Protein AF-A0A2V6HE10-F1 (afdb_monomer_lite)

Structure (mmCIF, N/CA/C/O backbone):
data_AF-A0A2V6HE10-F1
#
_entry.id   AF-A0A2V6HE10-F1
#
loop_
_atom_site.group_PDB
_atom_site.id
_atom_site.type_symbol
_atom_site.label_atom_id
_atom_site.label_alt_id
_atom_site.label_comp_id
_atom_site.label_asym_id
_atom_site.label_entity_id
_atom_site.label_seq_id
_atom_site.pdbx_PDB_ins_code
_atom_site.Cartn_x
_atom_site.Cartn_y
_atom_site.Cartn_z
_atom_site.occupancy
_atom_site.B_iso_or_equiv
_atom_site.auth_seq_id
_atom_site.auth_comp_id
_atom_site.auth_asym_id
_atom_site.auth_atom_id
_atom_site.pdbx_PDB_model_num
ATOM 1 N N . MET A 1 1 ? 15.566 -28.662 -29.193 1.00 61.41 1 MET A N 1
ATOM 2 C CA . MET A 1 1 ? 15.139 -27.241 -29.138 1.00 61.41 1 MET A CA 1
ATOM 3 C C . MET A 1 1 ? 14.288 -26.936 -27.902 1.00 61.41 1 MET A C 1
ATOM 5 O O . MET A 1 1 ? 14.621 -25.997 -27.191 1.00 61.41 1 MET A O 1
ATOM 9 N N . LEU A 1 2 ? 13.298 -27.773 -27.557 1.00 69.44 2 LEU A N 1
ATOM 10 C CA . LEU A 1 2 ? 12.395 -27.578 -26.406 1.00 69.44 2 LEU A CA 1
ATOM 11 C C . LEU A 1 2 ? 13.094 -27.411 -25.036 1.00 69.44 2 LEU A C 1
ATOM 13 O O . LEU A 1 2 ? 12.718 -26.544 -24.258 1.00 69.44 2 LEU A O 1
ATOM 17 N N . LYS A 1 3 ? 14.179 -28.157 -24.768 1.00 72.31 3 LYS A N 1
ATOM 18 C CA . LYS A 1 3 ? 14.969 -28.027 -23.522 1.00 72.31 3 LYS A CA 1
ATOM 19 C C . LYS A 1 3 ? 15.629 -26.650 -23.349 1.00 72.31 3 LYS A C 1
ATOM 21 O O . LYS A 1 3 ? 15.773 -26.179 -22.227 1.00 72.31 3 LYS A O 1
ATOM 26 N N . ARG A 1 4 ? 16.025 -25.994 -24.450 1.00 76.62 4 ARG A N 1
ATOM 27 C CA . ARG A 1 4 ? 16.536 -24.612 -24.408 1.00 76.62 4 ARG A CA 1
ATOM 28 C C . ARG A 1 4 ? 15.397 -23.643 -24.118 1.00 76.62 4 ARG A C 1
ATOM 30 O O . ARG A 1 4 ? 15.560 -22.808 -23.243 1.00 76.62 4 ARG A O 1
ATOM 37 N N . VAL A 1 5 ? 14.252 -23.800 -24.784 1.00 80.25 5 VAL A N 1
ATOM 38 C CA . VAL A 1 5 ? 13.068 -22.952 -24.564 1.00 80.25 5 VAL A CA 1
ATOM 39 C C . VAL A 1 5 ? 12.602 -23.021 -23.109 1.00 80.25 5 VAL A C 1
ATOM 41 O O . VAL A 1 5 ? 12.460 -21.979 -22.489 1.00 80.25 5 VAL A O 1
ATOM 44 N N . PHE A 1 6 ? 12.482 -24.214 -22.517 1.00 81.25 6 PHE A N 1
ATOM 45 C CA . PHE A 1 6 ? 12.128 -24.367 -21.097 1.00 81.25 6 PHE A CA 1
ATOM 46 C C . PHE A 1 6 ? 13.155 -23.746 -20.142 1.00 81.25 6 PHE A C 1
ATOM 48 O O . PHE A 1 6 ? 12.773 -23.152 -19.139 1.00 81.25 6 PHE A O 1
ATOM 55 N N . LYS A 1 7 ? 14.455 -23.837 -20.454 1.00 83.88 7 LYS A N 1
ATOM 56 C CA . LYS A 1 7 ? 15.508 -23.199 -19.650 1.00 83.88 7 LYS A CA 1
ATOM 57 C C . LYS A 1 7 ? 15.408 -21.670 -19.690 1.00 83.88 7 LYS A C 1
ATOM 59 O O . LYS A 1 7 ? 15.553 -21.033 -18.653 1.00 83.88 7 LYS A O 1
ATOM 64 N N . TRP A 1 8 ? 15.145 -21.090 -20.861 1.00 87.94 8 TRP A N 1
ATOM 65 C CA . TRP A 1 8 ? 14.933 -19.646 -21.006 1.00 87.94 8 TRP A CA 1
ATOM 66 C C . TRP A 1 8 ? 13.616 -19.194 -20.376 1.00 87.94 8 TRP A C 1
ATOM 68 O O . TRP A 1 8 ? 13.605 -18.182 -19.691 1.00 87.94 8 TRP A O 1
ATOM 78 N N . LEU A 1 9 ? 12.539 -19.971 -20.522 1.00 88.94 9 LEU A N 1
ATOM 79 C CA . LEU A 1 9 ? 11.258 -19.703 -19.869 1.00 88.94 9 LEU A CA 1
ATOM 80 C C . LEU A 1 9 ? 11.415 -19.698 -18.342 1.00 88.94 9 LEU A C 1
ATOM 82 O O . LEU A 1 9 ? 11.003 -18.749 -17.688 1.00 88.94 9 LEU A O 1
ATOM 86 N N . GLY A 1 10 ? 12.083 -20.710 -17.779 1.00 88.62 10 GLY A N 1
ATOM 87 C CA . GLY A 1 10 ? 12.376 -20.770 -16.347 1.00 88.62 10 GLY A CA 1
ATOM 88 C C . GLY A 1 10 ? 13.266 -19.619 -15.874 1.00 88.62 10 GLY A C 1
ATOM 89 O O . GLY A 1 10 ? 13.022 -19.060 -14.810 1.00 88.62 10 GLY A O 1
ATOM 90 N N . ALA A 1 11 ? 14.254 -19.212 -16.677 1.00 89.44 11 ALA A N 1
ATOM 91 C CA . ALA A 1 11 ? 15.090 -18.053 -16.370 1.00 89.44 11 ALA A CA 1
ATOM 92 C C . ALA A 1 11 ? 14.293 -16.738 -16.392 1.00 89.44 11 ALA A C 1
ATOM 94 O O . ALA A 1 11 ? 14.463 -15.915 -15.499 1.00 89.44 11 ALA A O 1
ATOM 95 N N . ILE A 1 12 ? 13.391 -16.555 -17.362 1.00 89.94 12 ILE A N 1
ATOM 96 C CA . ILE A 1 12 ? 12.499 -15.389 -17.432 1.00 89.94 12 ILE A CA 1
ATOM 97 C C . ILE A 1 12 ? 11.579 -15.360 -16.211 1.00 89.94 12 ILE A C 1
ATOM 99 O O . ILE A 1 12 ? 11.488 -14.332 -15.551 1.00 89.94 12 ILE A O 1
ATOM 103 N N . VA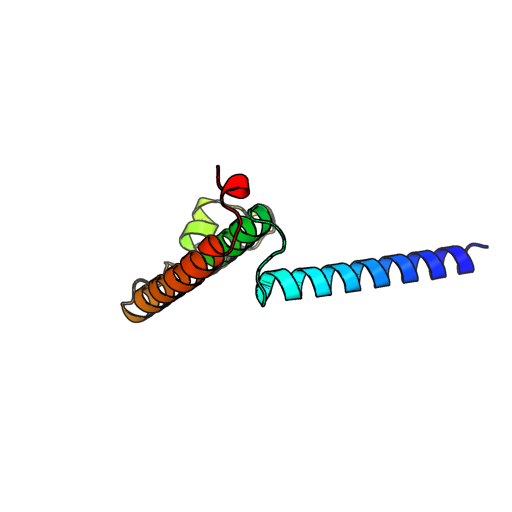L A 1 13 ? 10.951 -16.488 -15.866 1.00 92.44 13 VAL A N 1
ATOM 104 C CA . VAL A 1 13 ? 10.099 -16.589 -14.672 1.00 92.44 13 VAL A CA 1
ATOM 105 C C . VAL A 1 13 ? 10.892 -16.252 -13.410 1.00 92.44 13 VAL A C 1
ATOM 107 O O . VAL A 1 13 ? 10.430 -15.458 -12.599 1.00 92.44 13 VAL A O 1
ATOM 110 N N . ALA A 1 14 ? 12.109 -16.780 -13.262 1.00 91.25 14 ALA A N 1
ATOM 111 C CA . ALA A 1 14 ? 12.967 -16.464 -12.123 1.00 91.25 14 ALA A CA 1
ATOM 112 C C . ALA A 1 14 ? 13.311 -14.965 -12.047 1.00 91.25 14 ALA A C 1
ATOM 114 O O . ALA A 1 14 ? 13.236 -14.379 -10.970 1.00 91.25 14 ALA A O 1
ATOM 115 N N . ILE A 1 15 ? 13.630 -14.325 -13.176 1.00 93.19 15 ILE A N 1
ATOM 116 C CA . ILE A 1 15 ? 13.890 -12.878 -13.234 1.00 93.19 15 ILE A CA 1
ATOM 117 C C . ILE A 1 15 ? 12.641 -12.083 -12.838 1.00 93.19 15 ILE A C 1
ATOM 119 O O . ILE A 1 15 ? 12.750 -11.141 -12.058 1.00 93.19 15 ILE A O 1
ATOM 123 N N . VAL A 1 16 ? 11.460 -12.474 -13.324 1.00 92.19 16 VAL A N 1
ATOM 124 C CA . VAL A 1 16 ? 10.187 -11.826 -12.970 1.00 92.19 16 VAL A CA 1
ATOM 125 C C . VAL A 1 16 ? 9.910 -11.947 -11.472 1.00 92.19 16 VAL A C 1
ATOM 127 O O . VAL A 1 16 ? 9.551 -10.956 -10.843 1.00 92.19 16 VAL A O 1
ATOM 130 N N . VAL A 1 17 ? 10.130 -13.122 -10.879 1.00 90.94 17 VAL A N 1
ATOM 131 C CA . VAL A 1 17 ? 9.956 -13.333 -9.433 1.00 90.94 17 VAL A CA 1
ATOM 132 C C . VAL A 1 17 ? 10.921 -12.462 -8.627 1.00 90.94 17 VAL A C 1
ATOM 134 O O . VAL A 1 17 ? 10.508 -11.832 -7.656 1.00 90.94 17 VAL A O 1
ATOM 137 N N . ILE A 1 18 ? 12.188 -12.369 -9.040 1.00 90.75 18 ILE A N 1
ATOM 138 C CA . ILE A 1 18 ? 13.176 -11.506 -8.377 1.00 90.75 18 ILE A CA 1
ATOM 139 C C . ILE A 1 18 ? 12.777 -10.031 -8.502 1.00 90.75 18 ILE A C 1
ATOM 141 O O . 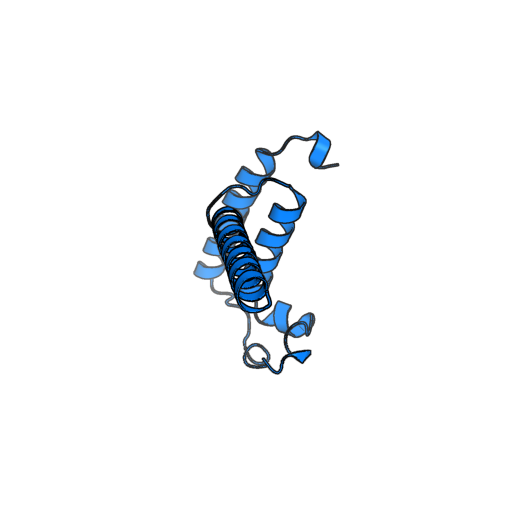ILE A 1 18 ? 12.813 -9.306 -7.511 1.00 90.75 18 ILE A O 1
ATOM 145 N N . ALA A 1 19 ? 12.354 -9.585 -9.687 1.00 85.31 19 ALA A N 1
ATOM 146 C CA . ALA A 1 19 ? 11.893 -8.217 -9.903 1.00 85.31 19 ALA A CA 1
ATOM 147 C C . ALA A 1 19 ? 10.662 -7.889 -9.042 1.00 85.31 19 ALA A C 1
ATOM 149 O O . ALA A 1 19 ? 10.626 -6.834 -8.414 1.00 85.31 19 ALA A O 1
ATOM 150 N N . ALA A 1 20 ? 9.698 -8.810 -8.945 1.00 82.88 20 ALA A N 1
ATOM 151 C CA . ALA A 1 20 ? 8.530 -8.668 -8.081 1.00 82.88 20 ALA A CA 1
ATOM 152 C C . ALA A 1 20 ? 8.915 -8.607 -6.595 1.00 82.88 20 ALA A C 1
ATOM 154 O O . ALA A 1 20 ? 8.383 -7.780 -5.862 1.00 82.88 20 ALA A O 1
ATOM 155 N N . ALA A 1 21 ? 9.874 -9.422 -6.147 1.00 81.25 21 ALA A N 1
ATOM 156 C CA . ALA A 1 21 ? 10.366 -9.382 -4.772 1.00 81.25 21 ALA A CA 1
ATOM 157 C C . ALA A 1 21 ? 11.069 -8.054 -4.451 1.00 81.25 21 ALA A C 1
ATOM 159 O O . ALA A 1 21 ? 10.781 -7.445 -3.426 1.00 81.25 21 ALA A O 1
ATOM 160 N N . VAL A 1 22 ? 11.944 -7.564 -5.337 1.00 81.25 22 VAL A N 1
ATOM 161 C CA . VAL A 1 22 ? 12.601 -6.252 -5.183 1.00 81.25 22 VAL A CA 1
ATOM 162 C C . VAL A 1 22 ? 11.568 -5.126 -5.162 1.00 81.25 22 VAL A C 1
ATOM 164 O O . VAL A 1 22 ? 11.667 -4.215 -4.341 1.00 81.25 22 VAL A O 1
ATOM 167 N N . PHE A 1 23 ? 10.556 -5.210 -6.024 1.00 78.56 23 PHE A N 1
ATOM 168 C CA . PHE A 1 23 ? 9.455 -4.258 -6.064 1.00 78.56 23 PHE A CA 1
ATOM 169 C C . PHE A 1 23 ? 8.641 -4.263 -4.763 1.00 78.56 23 PHE A C 1
ATOM 171 O O . PHE A 1 23 ? 8.429 -3.204 -4.185 1.00 78.56 23 PHE A O 1
ATOM 178 N N . LEU A 1 24 ? 8.258 -5.438 -4.250 1.00 77.88 24 LEU A N 1
ATOM 179 C CA . LEU A 1 24 ? 7.544 -5.576 -2.975 1.00 77.88 24 LEU A CA 1
ATOM 180 C C . LEU A 1 24 ? 8.380 -5.074 -1.793 1.00 77.88 24 LEU A C 1
ATOM 182 O O . LEU A 1 24 ? 7.859 -4.381 -0.926 1.00 77.88 24 LEU A O 1
ATOM 186 N N . ILE A 1 25 ? 9.683 -5.366 -1.772 1.00 78.06 25 ILE A N 1
ATOM 187 C CA . ILE A 1 25 ? 10.612 -4.852 -0.756 1.00 78.06 25 ILE A CA 1
ATOM 188 C C . ILE A 1 25 ? 10.660 -3.321 -0.800 1.00 78.06 25 ILE A C 1
ATOM 190 O O . ILE A 1 25 ? 10.601 -2.679 0.247 1.00 78.06 25 ILE A O 1
ATOM 194 N N . ASN A 1 26 ? 10.741 -2.724 -1.994 1.00 76.81 26 ASN A N 1
ATOM 195 C CA . ASN A 1 26 ? 10.705 -1.271 -2.145 1.00 76.81 26 ASN A CA 1
ATOM 196 C C . ASN A 1 26 ? 9.362 -0.684 -1.686 1.00 76.81 26 ASN A C 1
ATOM 198 O O . ASN A 1 26 ? 9.356 0.306 -0.960 1.00 76.81 26 ASN A O 1
ATOM 202 N N . LEU A 1 27 ? 8.250 -1.328 -2.048 1.00 75.56 27 LEU A N 1
ATOM 203 C CA . LEU A 1 27 ? 6.904 -0.905 -1.678 1.00 75.56 27 LEU A CA 1
ATOM 204 C C . LEU A 1 27 ? 6.704 -0.936 -0.156 1.00 75.56 27 LEU A C 1
ATOM 206 O O . LEU A 1 27 ? 6.234 0.038 0.421 1.00 75.56 27 LEU A O 1
ATOM 210 N N . ILE A 1 28 ? 7.112 -2.017 0.513 1.00 70.50 28 ILE A N 1
ATOM 211 C CA . ILE A 1 28 ? 6.877 -2.220 1.949 1.00 70.50 28 ILE A CA 1
ATOM 212 C C . ILE A 1 28 ? 7.858 -1.396 2.798 1.00 70.50 28 ILE A C 1
ATOM 214 O O . ILE A 1 28 ? 7.430 -0.684 3.707 1.00 70.50 28 ILE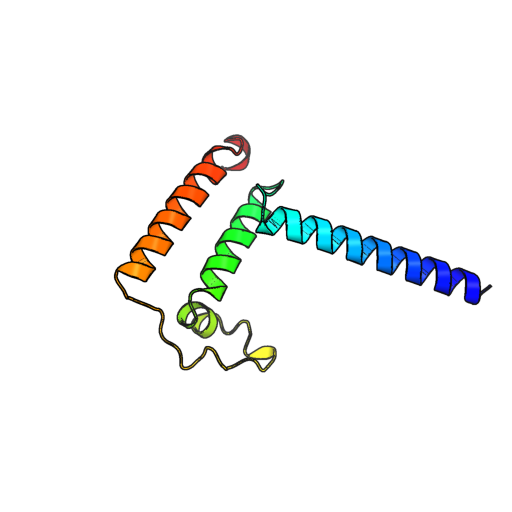 A O 1
ATOM 218 N N . TRP A 1 29 ? 9.162 -1.425 2.498 1.00 66.69 29 TRP A N 1
ATOM 219 C CA . TRP A 1 29 ? 10.186 -0.824 3.370 1.00 66.69 29 TRP A CA 1
ATOM 220 C C . TRP A 1 29 ? 10.661 0.577 2.975 1.00 66.69 29 TRP A C 1
ATOM 222 O O . TRP A 1 29 ? 11.203 1.281 3.827 1.00 66.69 29 TRP A O 1
ATOM 232 N N . PHE A 1 30 ? 10.481 1.005 1.726 1.00 72.62 30 PHE A N 1
ATOM 233 C CA . PHE A 1 30 ? 11.011 2.281 1.232 1.00 72.62 30 PHE A CA 1
ATOM 234 C C . PHE A 1 30 ? 9.900 3.239 0.783 1.00 72.62 30 PHE A C 1
ATOM 236 O O . PHE A 1 30 ? 8.710 2.937 0.881 1.00 72.62 30 PHE A O 1
ATOM 243 N N . ARG A 1 31 ? 10.304 4.434 0.320 1.00 76.50 31 ARG A N 1
ATOM 244 C CA . ARG A 1 31 ? 9.428 5.373 -0.389 1.00 76.50 31 ARG A CA 1
ATOM 245 C C . ARG A 1 31 ? 9.173 4.824 -1.804 1.00 76.50 31 ARG A C 1
ATOM 247 O O . ARG A 1 31 ? 10.149 4.720 -2.557 1.00 76.50 31 ARG A O 1
ATOM 254 N N . PRO A 1 32 ? 7.917 4.516 -2.175 1.00 79.44 32 PRO A N 1
ATOM 255 C CA . PRO A 1 32 ? 7.569 4.078 -3.524 1.00 79.44 32 PRO A CA 1
ATOM 256 C C . PRO A 1 32 ? 8.033 5.074 -4.594 1.00 79.44 32 PRO A C 1
ATOM 258 O O . PRO A 1 32 ? 8.162 6.272 -4.351 1.00 79.44 32 PRO A O 1
ATOM 261 N N . TRP A 1 33 ? 8.286 4.598 -5.812 1.00 77.56 33 TRP A N 1
ATOM 262 C CA . TRP A 1 33 ? 8.699 5.493 -6.903 1.00 77.56 33 TRP A CA 1
ATOM 263 C C . TRP A 1 33 ? 7.567 6.358 -7.457 1.00 77.56 33 TRP A C 1
ATOM 265 O O . TRP A 1 33 ? 7.843 7.385 -8.069 1.00 77.56 33 TRP A O 1
ATOM 275 N N . SER A 1 34 ? 6.310 5.959 -7.251 1.00 81.38 34 SER A N 1
ATOM 276 C CA . SER A 1 34 ? 5.145 6.707 -7.720 1.00 81.38 34 SER A CA 1
ATOM 277 C C . SER A 1 34 ? 4.163 6.971 -6.588 1.00 81.38 34 SER A C 1
ATOM 279 O O . SER A 1 34 ? 4.044 6.182 -5.650 1.00 81.38 34 SER A O 1
ATOM 281 N N . LEU A 1 35 ? 3.440 8.077 -6.720 1.00 83.44 35 LEU A N 1
ATOM 282 C CA . LEU A 1 35 ? 2.426 8.501 -5.767 1.00 83.44 35 LEU A CA 1
ATOM 283 C C . LEU A 1 35 ? 1.214 7.549 -5.751 1.00 83.44 35 LEU A C 1
ATOM 285 O O . LEU A 1 35 ? 0.687 7.254 -4.684 1.00 83.44 35 LEU A O 1
ATOM 289 N N . ASN A 1 36 ? 0.856 6.962 -6.898 1.00 83.75 36 ASN A N 1
ATOM 290 C CA . ASN A 1 36 ? -0.183 5.927 -6.975 1.00 83.75 36 ASN A CA 1
ATOM 291 C C . ASN A 1 36 ? 0.191 4.690 -6.151 1.00 83.75 36 ASN A C 1
ATOM 293 O O . ASN A 1 36 ? -0.588 4.251 -5.317 1.00 83.75 36 ASN A O 1
ATOM 297 N N . LEU A 1 37 ? 1.422 4.189 -6.306 1.00 82.69 37 LEU A N 1
ATOM 298 C CA . LEU A 1 37 ? 1.903 3.047 -5.520 1.00 82.69 37 LEU A CA 1
ATOM 299 C C . LEU A 1 37 ? 1.982 3.360 -4.023 1.00 82.69 37 LEU A C 1
ATOM 301 O O . LEU A 1 37 ? 1.827 2.467 -3.195 1.00 82.69 37 LEU A O 1
ATOM 305 N N . PHE A 1 38 ? 2.232 4.621 -3.667 1.00 86.94 38 PHE A N 1
ATOM 306 C CA . PHE A 1 38 ? 2.157 5.068 -2.283 1.00 86.94 38 PHE A CA 1
ATOM 307 C C . PHE A 1 38 ? 0.734 4.999 -1.731 1.00 86.94 38 PHE A C 1
ATOM 309 O O . PHE A 1 38 ? 0.552 4.452 -0.646 1.00 86.94 38 PHE A O 1
ATOM 316 N N . TYR A 1 39 ? -0.269 5.461 -2.479 1.00 85.38 39 TYR A N 1
ATOM 317 C CA . TYR A 1 39 ? -1.661 5.294 -2.067 1.00 85.38 39 TYR A CA 1
ATOM 318 C C . TYR A 1 39 ? -2.079 3.829 -1.998 1.00 85.38 39 TYR A C 1
ATOM 320 O O . TYR A 1 39 ? -2.689 3.445 -1.007 1.00 85.38 39 TYR A O 1
ATOM 328 N N . ASP A 1 40 ? -1.698 3.003 -2.974 1.00 85.56 40 ASP A N 1
ATOM 329 C CA . ASP A 1 40 ? -2.003 1.568 -2.965 1.00 85.56 40 ASP A CA 1
ATOM 330 C C . ASP A 1 40 ? -1.413 0.879 -1.728 1.00 85.56 40 ASP A C 1
ATOM 332 O O . ASP A 1 40 ? -2.074 0.057 -1.097 1.00 85.56 40 ASP A O 1
ATOM 336 N N . LYS A 1 41 ? -0.181 1.242 -1.345 1.00 86.88 41 LYS A N 1
ATOM 337 C CA . LYS A 1 41 ? 0.467 0.745 -0.126 1.00 86.88 41 LYS A CA 1
ATOM 338 C C . LYS A 1 41 ? -0.312 1.145 1.126 1.00 86.88 41 LYS A C 1
ATOM 340 O O . LYS A 1 41 ? -0.664 0.274 1.914 1.00 86.88 41 LYS A O 1
ATOM 345 N N . VAL A 1 42 ? -0.565 2.444 1.309 1.00 86.88 42 VAL A N 1
ATOM 346 C CA . VAL A 1 42 ? -1.277 2.964 2.491 1.00 86.88 42 VAL A CA 1
ATOM 347 C C . VAL A 1 42 ? -2.676 2.351 2.573 1.00 86.88 42 VAL A C 1
ATOM 349 O O . VAL A 1 42 ? -3.107 1.928 3.641 1.00 86.88 42 VAL A O 1
ATOM 352 N N . PHE A 1 43 ? -3.362 2.237 1.436 1.00 85.38 43 PHE A N 1
ATOM 353 C CA . PHE A 1 43 ? -4.668 1.598 1.348 1.00 85.38 43 PHE A CA 1
ATOM 354 C C . PHE A 1 43 ? -4.610 0.120 1.736 1.00 85.38 43 PHE A C 1
ATOM 356 O O . PHE A 1 43 ? -5.443 -0.328 2.515 1.00 85.38 43 PHE A O 1
ATOM 363 N N . ALA A 1 44 ? -3.625 -0.633 1.239 1.00 85.06 44 ALA A N 1
ATOM 364 C CA . ALA A 1 44 ? -3.460 -2.036 1.598 1.00 85.06 44 ALA A CA 1
ATOM 365 C C . ALA A 1 44 ? -3.168 -2.216 3.096 1.00 85.06 44 ALA A C 1
ATOM 367 O O . ALA A 1 44 ? -3.757 -3.096 3.714 1.00 85.06 44 ALA A O 1
ATOM 368 N N . GLU A 1 45 ? -2.309 -1.385 3.693 1.00 85.56 45 GLU A N 1
ATOM 369 C CA . GLU A 1 45 ? -2.025 -1.426 5.136 1.00 85.56 45 GLU A CA 1
ATOM 370 C C . GLU A 1 45 ? -3.291 -1.184 5.969 1.00 85.56 45 GLU A C 1
ATOM 372 O O . GLU A 1 45 ? -3.608 -1.991 6.839 1.00 85.56 45 GLU A O 1
ATOM 377 N N . VAL A 1 46 ? -4.063 -0.139 5.647 1.00 85.81 46 VAL A N 1
ATOM 378 C CA . VAL A 1 46 ? -5.348 0.141 6.313 1.00 85.81 46 VAL A CA 1
ATOM 379 C C . VAL A 1 46 ? -6.326 -1.013 6.108 1.00 85.81 46 VAL A C 1
ATOM 381 O O . VAL A 1 46 ? -6.971 -1.460 7.049 1.00 85.81 46 VAL A O 1
ATOM 384 N N . LEU A 1 47 ? -6.420 -1.543 4.892 1.00 85.06 47 LEU A N 1
ATOM 385 C CA . LEU A 1 47 ? -7.318 -2.648 4.598 1.00 85.06 47 LEU A CA 1
ATOM 386 C C . LEU A 1 47 ? -6.983 -3.882 5.453 1.00 85.06 47 LEU A C 1
ATOM 388 O O . LEU A 1 47 ? -7.885 -4.485 6.018 1.00 85.06 47 LEU A O 1
ATOM 392 N N . PHE A 1 48 ? -5.708 -4.252 5.585 1.00 82.25 48 PHE A N 1
ATOM 393 C CA . PHE A 1 48 ? -5.315 -5.433 6.362 1.00 82.25 48 PHE A CA 1
ATOM 394 C C . PHE A 1 48 ? -5.380 -5.244 7.882 1.00 82.25 48 PHE A C 1
ATOM 396 O O . PHE A 1 48 ? -5.632 -6.228 8.581 1.00 82.25 48 PHE A O 1
ATOM 403 N N . ASP A 1 49 ? -5.183 -4.025 8.387 1.00 84.69 49 ASP A N 1
ATOM 404 C CA . ASP A 1 49 ? -5.278 -3.734 9.824 1.00 84.69 49 ASP A CA 1
ATOM 405 C C . ASP A 1 49 ? -6.729 -3.612 10.318 1.00 84.69 49 ASP A C 1
ATOM 407 O O . ASP A 1 49 ? -6.993 -3.853 11.496 1.00 84.69 49 ASP A O 1
ATOM 411 N N . HIS A 1 50 ? -7.673 -3.317 9.419 1.00 83.88 50 HIS A N 1
ATOM 412 C CA . HIS A 1 50 ? -9.089 -3.126 9.731 1.00 83.88 50 HIS A CA 1
ATOM 413 C C . HIS A 1 50 ? -9.962 -4.272 9.172 1.00 83.88 50 HIS A C 1
ATOM 415 O O . HIS A 1 50 ? -10.439 -4.199 8.028 1.00 83.88 50 HIS A O 1
ATOM 421 N N . PRO A 1 51 ? -10.195 -5.361 9.936 1.00 81.88 51 PRO A N 1
ATOM 422 C CA . PRO A 1 51 ? -11.059 -6.465 9.507 1.00 81.88 51 PRO A CA 1
ATOM 423 C C . PRO A 1 51 ? -12.490 -6.038 9.148 1.00 81.88 51 PRO A C 1
ATOM 425 O O . PRO A 1 51 ? -13.107 -6.670 8.282 1.00 81.88 51 PRO A O 1
ATOM 428 N N . GLU A 1 52 ? -13.016 -4.972 9.754 1.00 83.12 52 GLU A N 1
ATOM 429 C CA . GLU A 1 52 ? -14.343 -4.450 9.415 1.00 83.12 52 GLU A CA 1
ATOM 430 C C . GLU A 1 52 ? -14.380 -3.878 7.993 1.00 83.12 52 GLU A C 1
ATOM 432 O O . GLU A 1 52 ? -15.304 -4.173 7.230 1.00 83.12 52 GLU A O 1
ATOM 437 N N . LEU A 1 53 ? -13.337 -3.138 7.594 1.00 83.44 53 LEU A N 1
ATOM 438 C CA . LEU A 1 53 ? -13.205 -2.601 6.237 1.00 83.44 53 LEU A CA 1
ATOM 439 C C . LEU A 1 53 ? -13.063 -3.718 5.197 1.00 83.44 53 LEU A C 1
ATOM 441 O O . LEU A 1 53 ? -13.703 -3.666 4.143 1.00 83.44 53 LEU A O 1
ATOM 445 N N .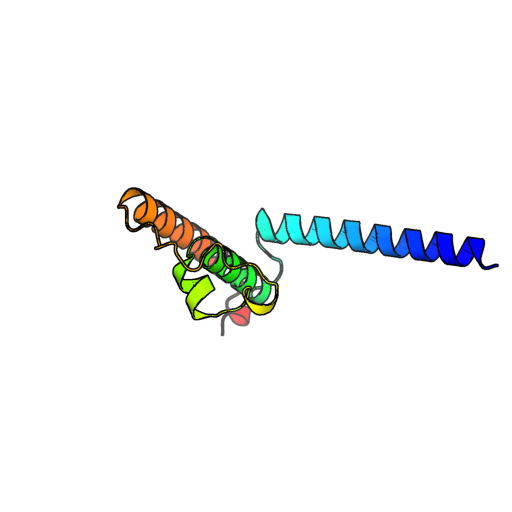 LEU A 1 54 ? -12.282 -4.759 5.502 1.00 82.69 54 LEU A N 1
ATOM 446 C CA . LEU A 1 54 ? -12.176 -5.956 4.657 1.00 82.69 54 LEU A CA 1
ATOM 447 C C . LEU A 1 54 ? -13.532 -6.625 4.428 1.00 82.69 54 LEU A C 1
ATOM 449 O O . LEU A 1 54 ? -13.842 -7.022 3.302 1.00 82.69 54 LEU A O 1
ATOM 453 N N . SER A 1 55 ? -14.328 -6.728 5.491 1.00 81.38 55 SER A N 1
ATOM 454 C CA . SER A 1 55 ? -15.654 -7.346 5.457 1.00 81.38 55 SER A CA 1
ATOM 455 C C . SER A 1 55 ? -16.644 -6.490 4.660 1.00 81.38 55 SER A C 1
ATOM 457 O O . SER A 1 55 ? -17.346 -7.009 3.793 1.00 81.38 55 SER A O 1
ATOM 459 N N . MET A 1 56 ? -16.642 -5.166 4.869 1.00 82.06 56 MET A N 1
ATOM 460 C CA . MET A 1 56 ? -17.482 -4.219 4.120 1.00 82.06 56 MET A CA 1
ATOM 461 C C . MET A 1 56 ? -17.226 -4.259 2.612 1.00 82.06 56 MET A C 1
ATOM 463 O O . MET A 1 56 ? -18.164 -4.153 1.824 1.00 82.06 56 MET A O 1
ATOM 467 N N . LEU A 1 57 ? -15.963 -4.392 2.205 1.00 83.31 57 LEU A N 1
ATOM 468 C CA . LEU A 1 57 ? -15.589 -4.410 0.792 1.00 83.31 57 LEU A CA 1
ATOM 469 C C . LEU A 1 57 ? -15.745 -5.799 0.147 1.00 83.31 57 LEU A C 1
ATOM 471 O O . LEU A 1 57 ? -15.672 -5.900 -1.077 1.00 83.31 57 LEU A O 1
ATOM 475 N N . SER A 1 58 ? -15.940 -6.866 0.939 1.00 80.31 58 SER A N 1
ATOM 476 C CA . SER A 1 58 ? -16.095 -8.261 0.480 1.00 80.31 58 SER A CA 1
ATOM 477 C C . SER A 1 58 ? -15.016 -8.734 -0.518 1.00 80.31 58 SER A C 1
ATOM 479 O O . SER A 1 58 ? -15.232 -9.650 -1.313 1.00 80.31 58 SER A O 1
ATOM 481 N N . LEU A 1 59 ? -13.816 -8.139 -0.486 1.00 75.75 59 LEU A N 1
ATOM 482 C CA . LEU A 1 59 ? -12.781 -8.359 -1.511 1.00 75.75 59 LEU A CA 1
ATOM 483 C C . LEU A 1 59 ? -12.180 -9.766 -1.475 1.00 75.75 59 LEU A C 1
ATOM 485 O O . LEU A 1 59 ? -11.752 -10.284 -2.508 1.00 75.75 59 LEU A O 1
ATOM 489 N N . VAL A 1 60 ? -12.123 -10.372 -0.291 1.00 78.38 60 VAL A N 1
ATOM 490 C CA . VAL A 1 60 ? -11.447 -11.656 -0.036 1.00 78.38 60 VAL A CA 1
ATOM 491 C C . VAL A 1 60 ? -12.405 -12.832 0.144 1.00 78.38 60 VAL A C 1
ATOM 493 O O . VAL A 1 60 ? -11.984 -13.986 0.031 1.00 78.38 60 VAL A O 1
ATOM 496 N N . GLU A 1 61 ? -13.702 -12.565 0.302 1.00 74.88 61 GLU A N 1
ATOM 497 C CA . GLU A 1 61 ? -14.728 -13.605 0.437 1.00 74.88 61 GLU A CA 1
ATOM 498 C C . GLU A 1 61 ? -14.864 -14.446 -0.836 1.00 74.88 61 GLU A C 1
ATOM 500 O O . GLU A 1 61 ? -15.026 -15.664 -0.764 1.00 74.88 61 GLU A O 1
ATOM 505 N N . GLN A 1 62 ? -14.688 -13.824 -2.008 1.00 75.50 62 GLN A N 1
ATOM 506 C CA . GLN A 1 62 ? -14.658 -14.518 -3.303 1.00 75.50 62 GLN A CA 1
ATOM 507 C C . GLN A 1 62 ? -13.527 -15.559 -3.413 1.00 75.50 62 GLN A C 1
ATOM 509 O O . GLN A 1 62 ? -13.620 -16.488 -4.212 1.00 75.50 62 GLN A O 1
ATOM 514 N N . PHE A 1 63 ? -12.474 -15.430 -2.599 1.00 74.88 63 PHE A N 1
ATOM 515 C CA . PHE A 1 63 ? -11.363 -16.382 -2.517 1.00 74.88 63 PHE A CA 1
ATOM 516 C C . PHE A 1 63 ? -11.521 -17.382 -1.358 1.00 74.88 63 PHE A C 1
ATOM 518 O O . PHE A 1 63 ? -10.616 -18.174 -1.101 1.00 74.88 63 PHE A O 1
ATOM 525 N N . GLY A 1 64 ? -12.663 -17.366 -0.659 1.00 74.31 64 GLY A N 1
ATOM 526 C CA . GLY A 1 64 ? -12.975 -18.272 0.447 1.00 74.31 64 GLY A CA 1
ATOM 527 C C . GLY A 1 64 ? -12.331 -17.897 1.784 1.00 74.31 64 GLY A C 1
ATOM 528 O O . GLY A 1 64 ? -12.367 -18.698 2.718 1.00 74.31 64 GLY A O 1
ATOM 529 N N . ILE A 1 65 ? -11.743 -16.701 1.903 1.00 76.44 65 ILE A N 1
ATOM 530 C CA . ILE A 1 65 ? -11.152 -16.226 3.156 1.00 76.44 65 ILE A CA 1
ATOM 531 C C . ILE A 1 65 ? -12.206 -15.406 3.909 1.00 76.44 65 ILE A C 1
ATOM 533 O O . ILE A 1 65 ? -12.519 -14.283 3.531 1.00 76.44 65 ILE A O 1
ATOM 537 N N . THR A 1 66 ? -12.772 -15.988 4.969 1.00 77.06 66 THR A N 1
ATOM 538 C CA . THR A 1 66 ? -13.875 -15.397 5.760 1.00 77.06 66 THR A CA 1
ATOM 539 C C . THR A 1 66 ? -13.524 -15.196 7.236 1.00 77.06 66 THR A C 1
ATOM 541 O O . THR A 1 66 ? -14.355 -14.765 8.033 1.00 77.06 66 THR A O 1
ATOM 544 N N . SER A 1 67 ? -12.277 -15.482 7.635 1.00 75.12 67 SER A N 1
ATOM 545 C CA . SER A 1 67 ? -11.821 -15.382 9.034 1.00 75.12 67 SER A CA 1
ATOM 546 C C . SER A 1 67 ? -11.890 -13.956 9.611 1.00 75.12 67 SER A C 1
ATOM 548 O O . SER A 1 67 ? -11.729 -13.792 10.824 1.00 75.12 67 SER A O 1
ATOM 550 N N . HIS A 1 68 ? -12.065 -12.942 8.764 1.00 72.31 68 HIS A N 1
ATOM 551 C CA . HIS A 1 68 ? -12.129 -11.521 9.121 1.00 72.31 68 HIS A CA 1
ATOM 552 C C . HIS A 1 68 ? -13.551 -11.089 9.510 1.00 72.31 68 HIS A C 1
ATOM 554 O O . HIS A 1 68 ? -13.702 -10.202 10.336 1.00 72.31 68 HIS A O 1
ATOM 560 N N . ASN A 1 69 ? -14.576 -11.779 9.000 1.00 73.12 69 ASN A N 1
ATOM 561 C CA . ASN A 1 69 ? -15.980 -11.345 9.024 1.00 73.12 69 ASN A CA 1
ATOM 562 C C . ASN A 1 69 ? -16.616 -11.288 10.422 1.00 73.12 69 ASN A C 1
ATOM 564 O O . ASN A 1 69 ? -17.690 -10.722 10.593 1.00 73.12 69 ASN A O 1
ATOM 568 N N . GLY A 1 70 ? -15.983 -11.910 11.417 1.00 78.50 70 GLY A N 1
ATOM 569 C CA . GLY A 1 70 ? -16.419 -11.883 12.816 1.00 78.50 70 GLY A CA 1
ATOM 570 C C . GLY A 1 70 ? -15.513 -11.062 13.731 1.00 78.50 70 GLY A C 1
ATOM 571 O O . GLY A 1 70 ? -15.648 -11.167 14.948 1.00 78.50 70 GLY A O 1
ATOM 572 N N . LYS A 1 71 ? -14.544 -10.323 13.177 1.00 79.31 71 LYS A N 1
ATOM 573 C CA . LYS A 1 71 ? -13.595 -9.520 13.951 1.00 79.31 71 LYS A CA 1
ATOM 574 C C . LYS A 1 71 ? -13.968 -8.051 13.845 1.00 79.31 71 LYS A C 1
ATOM 576 O O . LYS A 1 71 ? -14.186 -7.553 12.748 1.00 79.31 71 LYS A O 1
ATOM 581 N N . LEU A 1 72 ? -14.020 -7.405 15.002 1.00 81.75 72 LEU A N 1
ATOM 582 C CA . LEU A 1 72 ? -14.122 -5.958 15.102 1.00 81.75 72 LEU A CA 1
ATOM 583 C C . LEU A 1 72 ? -12.724 -5.348 15.093 1.00 81.75 72 LEU A C 1
ATOM 585 O O . LEU A 1 72 ? -11.746 -6.018 15.454 1.00 81.75 72 LEU A O 1
ATOM 589 N N . ASP A 1 73 ? -12.657 -4.087 14.698 1.00 80.44 73 ASP A N 1
ATOM 590 C CA . ASP A 1 73 ? -11.429 -3.309 14.737 1.00 80.44 73 ASP A CA 1
ATOM 591 C C . ASP A 1 73 ? -10.994 -3.066 16.200 1.00 80.44 73 ASP A C 1
ATOM 593 O O . ASP A 1 73 ? -11.805 -3.018 17.132 1.00 80.44 73 ASP A O 1
ATOM 597 N N . ASP A 1 74 ? -9.684 -2.948 16.435 1.00 82.88 74 ASP A N 1
ATOM 598 C CA . ASP A 1 74 ? -9.149 -2.663 17.771 1.00 82.88 74 ASP A CA 1
ATOM 599 C C . ASP A 1 74 ? -9.314 -1.169 18.099 1.00 82.88 74 ASP A C 1
ATOM 601 O O . ASP A 1 74 ? -8.522 -0.323 17.695 1.00 82.88 74 ASP A O 1
ATOM 605 N N . GLU A 1 75 ? -10.342 -0.839 18.878 1.00 84.56 75 GLU A N 1
ATOM 606 C CA . GLU A 1 75 ? -10.618 0.534 19.333 1.00 84.56 75 GLU A CA 1
ATOM 607 C C . GLU A 1 75 ? -9.874 0.922 20.624 1.00 84.56 75 GLU A C 1
ATOM 609 O O . GLU A 1 75 ? -10.229 1.880 21.319 1.00 84.56 75 GLU A O 1
ATOM 614 N N . SER A 1 76 ? -8.830 0.181 21.005 1.00 87.94 76 SER A N 1
ATOM 615 C CA . SER A 1 76 ? -8.039 0.546 22.176 1.00 87.94 76 SER A CA 1
ATOM 616 C C . SER A 1 76 ? -7.267 1.859 21.953 1.00 87.94 76 SER A C 1
ATOM 618 O O . SER A 1 76 ? -6.754 2.114 20.859 1.00 87.94 76 SER A O 1
ATOM 620 N N . PRO A 1 77 ? -7.051 2.674 23.007 1.00 88.69 77 PRO A N 1
ATOM 621 C CA . PRO A 1 77 ? -6.233 3.887 22.900 1.00 88.69 77 PRO A CA 1
ATOM 622 C C . PRO A 1 77 ? -4.814 3.618 22.376 1.00 88.69 77 PRO A C 1
ATOM 624 O O . PRO A 1 77 ? -4.217 4.451 21.698 1.00 88.69 77 PRO A O 1
ATOM 627 N N . ALA A 1 78 ? -4.266 2.435 22.674 1.00 89.62 78 ALA A N 1
ATOM 628 C CA . ALA A 1 78 ? -2.959 2.021 22.181 1.00 89.62 78 ALA A CA 1
ATOM 629 C C . ALA A 1 78 ? -2.963 1.777 20.665 1.00 89.62 78 ALA A C 1
ATOM 631 O O . ALA A 1 78 ? -1.980 2.104 20.003 1.00 89.62 78 ALA A O 1
ATOM 632 N N . HIS A 1 79 ? -4.040 1.207 20.117 1.00 87.00 79 HIS A N 1
ATOM 633 C CA . HIS A 1 79 ? -4.208 1.035 18.678 1.00 87.00 79 HIS A CA 1
ATOM 634 C C . HIS A 1 79 ? -4.380 2.382 17.975 1.00 87.00 79 HIS A C 1
ATOM 636 O O . HIS A 1 79 ? -3.616 2.693 17.066 1.00 87.00 79 HIS A O 1
ATOM 642 N N . GLN A 1 80 ? -5.257 3.245 18.492 1.00 87.62 80 GLN A N 1
ATOM 643 C CA . GLN A 1 80 ? -5.459 4.595 17.953 1.00 87.62 80 GLN A CA 1
ATOM 644 C C . GLN A 1 80 ? -4.165 5.426 17.936 1.00 87.62 80 GLN A C 1
ATOM 646 O O . GLN A 1 80 ? -3.895 6.155 16.9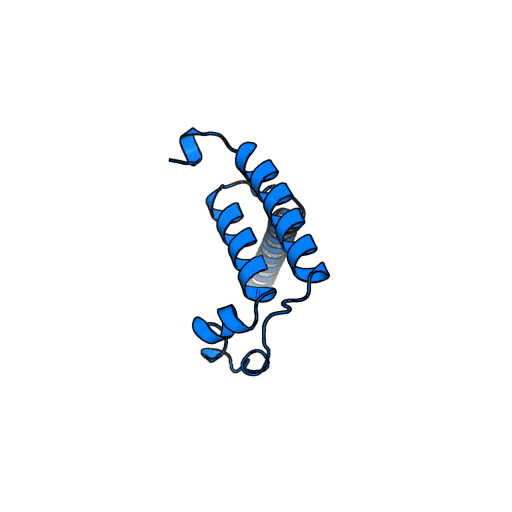82 1.00 87.62 80 GLN A O 1
ATOM 651 N N . GLN A 1 81 ? -3.314 5.290 18.958 1.00 91.81 81 GLN A N 1
ATOM 652 C CA . GLN A 1 81 ? -2.012 5.955 18.969 1.00 91.81 81 GLN A CA 1
ATOM 653 C C . GLN A 1 81 ? -1.081 5.428 17.862 1.00 91.81 81 GLN A C 1
ATOM 655 O O . GLN A 1 81 ? -0.395 6.220 17.214 1.00 91.81 81 GLN A O 1
ATOM 660 N N . ARG A 1 82 ? -1.066 4.108 17.615 1.00 89.38 82 ARG A N 1
ATOM 661 C CA . ARG A 1 82 ? -0.278 3.501 16.526 1.00 89.38 82 ARG A CA 1
ATOM 662 C C . ARG A 1 82 ? -0.747 3.983 15.157 1.00 89.38 82 ARG A C 1
ATOM 664 O O . ARG A 1 82 ? 0.103 4.342 14.342 1.00 89.38 82 ARG A O 1
ATOM 671 N N . GLU A 1 83 ? -2.059 4.045 14.950 1.00 89.75 83 GLU A N 1
ATOM 672 C CA . GLU A 1 83 ? -2.684 4.597 13.744 1.00 89.75 83 GLU A CA 1
ATOM 673 C C . GLU A 1 83 ? -2.247 6.040 13.511 1.00 89.75 83 GLU A C 1
ATOM 675 O O . GLU A 1 83 ? -1.726 6.393 12.453 1.00 89.75 83 GLU A O 1
ATOM 680 N N . PHE A 1 84 ? -2.357 6.874 14.543 1.00 91.62 84 PHE A N 1
ATOM 681 C CA . PHE A 1 84 ? -1.994 8.280 14.441 1.00 91.62 84 PHE A CA 1
ATOM 682 C C . PHE A 1 84 ? -0.503 8.481 14.139 1.00 91.62 84 PHE A C 1
ATOM 684 O O . PHE A 1 84 ? -0.125 9.335 13.331 1.00 91.62 84 PHE A O 1
ATOM 691 N N . ASP A 1 85 ? 0.366 7.680 14.758 1.00 93.12 85 ASP A N 1
ATOM 692 C CA . ASP A 1 85 ? 1.800 7.720 14.485 1.00 93.12 85 ASP A CA 1
ATOM 693 C C . ASP A 1 85 ? 2.141 7.186 13.090 1.00 93.12 85 ASP A C 1
ATOM 695 O O . ASP A 1 85 ? 3.083 7.688 12.468 1.00 93.12 85 ASP A O 1
ATOM 699 N N . ARG A 1 86 ? 1.372 6.226 12.562 1.00 89.44 86 ARG A N 1
ATOM 700 C CA . ARG A 1 86 ? 1.467 5.804 11.160 1.00 89.44 86 ARG A CA 1
ATOM 701 C C . ARG A 1 86 ? 1.077 6.942 10.224 1.00 89.44 86 ARG A C 1
ATOM 703 O O . ARG A 1 86 ? 1.906 7.339 9.411 1.00 89.44 86 ARG A O 1
ATOM 710 N N . TRP A 1 87 ? -0.087 7.559 10.409 1.00 90.94 87 TRP A N 1
ATOM 711 C CA . TRP A 1 87 ? -0.544 8.655 9.548 1.00 90.94 87 TRP A CA 1
ATOM 712 C C . TRP A 1 87 ? 0.422 9.840 9.531 1.00 90.94 87 TRP A C 1
ATOM 714 O O . TRP A 1 87 ? 0.638 10.452 8.486 1.00 90.94 87 TRP A O 1
ATOM 724 N N . LYS A 1 88 ? 1.070 10.158 10.660 1.00 92.88 88 LYS A N 1
ATOM 725 C CA . LYS A 1 88 ? 2.141 11.170 10.697 1.00 92.88 88 LYS A CA 1
ATOM 726 C C . LYS A 1 88 ? 3.335 10.796 9.820 1.00 92.88 88 LYS A C 1
ATOM 728 O O . LYS A 1 88 ? 3.882 11.666 9.131 1.00 92.88 88 LYS A O 1
ATOM 733 N N . ARG A 1 89 ? 3.775 9.533 9.867 1.00 90.38 89 ARG A N 1
ATOM 734 C CA . ARG A 1 89 ? 4.862 9.034 9.008 1.00 90.38 89 ARG A CA 1
ATOM 735 C C . ARG A 1 89 ? 4.458 9.096 7.540 1.00 90.38 89 ARG A C 1
ATOM 737 O O . ARG A 1 89 ? 5.223 9.638 6.744 1.00 90.38 89 ARG A O 1
ATOM 744 N N . ASP A 1 90 ? 3.254 8.651 7.211 1.00 89.12 90 ASP A N 1
ATOM 745 C CA . ASP A 1 90 ? 2.749 8.632 5.837 1.00 89.12 90 ASP A CA 1
ATOM 746 C C . ASP A 1 90 ? 2.599 10.049 5.286 1.00 89.12 90 ASP A C 1
ATOM 748 O O . ASP A 1 90 ? 3.061 10.339 4.186 1.00 89.12 90 ASP A O 1
ATOM 752 N N . LEU A 1 91 ? 2.077 10.985 6.082 1.00 90.31 91 LEU A N 1
ATOM 753 C CA . LEU A 1 91 ? 2.000 12.398 5.711 1.00 90.31 91 LEU A CA 1
ATOM 754 C C . LEU A 1 91 ? 3.389 13.001 5.461 1.00 90.31 91 LEU A C 1
ATOM 756 O O . 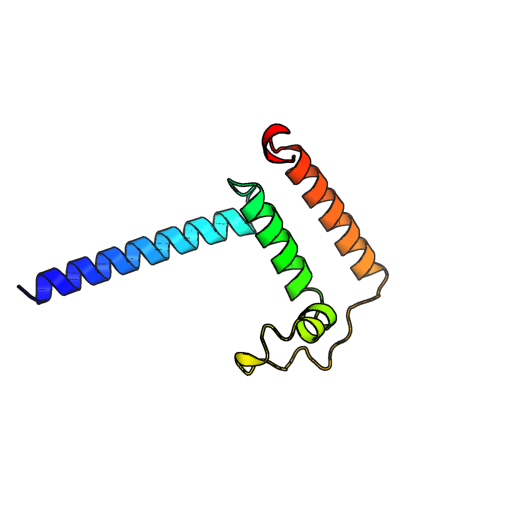LEU A 1 91 ? 3.570 13.811 4.551 1.00 90.31 91 LEU A O 1
ATOM 760 N N . THR A 1 92 ? 4.383 12.609 6.261 1.00 90.94 92 THR A N 1
ATOM 761 C CA . THR A 1 92 ? 5.770 13.048 6.072 1.00 90.94 92 THR A CA 1
ATOM 762 C C . THR A 1 92 ? 6.339 12.506 4.762 1.00 90.94 92 THR A C 1
ATOM 764 O O . THR A 1 92 ? 6.991 13.255 4.040 1.00 90.94 92 THR A O 1
ATOM 767 N N . GLN A 1 93 ? 6.062 11.244 4.418 1.00 87.38 93 GLN A N 1
ATOM 768 C CA . GLN A 1 93 ? 6.470 10.646 3.143 1.00 87.38 93 GLN A CA 1
ATOM 769 C C . GLN A 1 93 ? 5.739 11.272 1.951 1.00 87.38 93 GLN A C 1
ATOM 771 O O . GLN A 1 93 ? 6.378 11.586 0.949 1.00 87.38 93 GLN A O 1
ATOM 776 N N . LEU A 1 94 ? 4.435 11.529 2.069 1.00 88.19 94 LEU A N 1
ATOM 777 C CA . LEU A 1 94 ? 3.626 12.162 1.027 1.00 88.19 94 LEU A CA 1
ATOM 778 C C . LEU A 1 94 ? 4.176 13.547 0.657 1.00 88.19 94 LEU A C 1
ATOM 780 O O . LEU A 1 94 ? 4.321 13.874 -0.517 1.00 88.19 94 LEU A O 1
ATOM 784 N N . ARG A 1 95 ? 4.583 14.336 1.658 1.00 88.00 95 ARG A N 1
ATOM 785 C CA . ARG A 1 95 ? 5.192 15.662 1.451 1.00 88.00 95 ARG A CA 1
ATOM 786 C C . ARG A 1 95 ? 6.553 15.629 0.750 1.00 88.00 95 ARG A C 1
ATOM 788 O O . ARG A 1 95 ? 7.016 16.672 0.304 1.00 88.00 95 ARG A O 1
ATOM 795 N N . GLN A 1 96 ? 7.205 14.470 0.658 1.00 87.00 96 GLN A N 1
ATOM 796 C CA . GLN A 1 96 ? 8.461 14.314 -0.086 1.00 87.00 96 GLN A CA 1
ATOM 797 C C . GLN A 1 96 ? 8.241 14.113 -1.591 1.00 87.00 96 GLN A C 1
ATOM 799 O O . GLN A 1 96 ? 9.223 14.064 -2.337 1.00 87.00 96 GLN A O 1
ATOM 804 N N . TYR A 1 97 ? 6.995 13.945 -2.046 1.00 85.62 97 TYR A N 1
ATOM 805 C CA . TYR A 1 97 ? 6.684 13.868 -3.470 1.00 85.62 97 TYR A CA 1
ATOM 806 C C . TYR A 1 97 ? 6.522 15.268 -4.084 1.00 85.62 97 TYR A C 1
ATOM 808 O O . TYR A 1 97 ? 6.064 16.182 -3.397 1.00 85.62 97 TYR A O 1
ATOM 816 N N . PRO A 1 98 ? 6.868 15.443 -5.372 1.00 83.62 98 PRO A N 1
ATOM 817 C CA . PRO A 1 98 ? 6.644 16.692 -6.098 1.00 83.62 98 PRO A CA 1
ATOM 818 C C . PRO A 1 98 ? 5.155 17.088 -6.127 1.00 83.62 98 PRO A C 1
ATOM 820 O O . PRO A 1 98 ? 4.290 16.221 -6.256 1.00 83.62 98 PRO A O 1
ATOM 823 N N . LEU A 1 99 ? 4.853 18.386 -6.001 1.00 77.69 99 LEU A N 1
ATOM 824 C CA . LEU A 1 99 ? 3.476 18.914 -5.968 1.00 77.69 99 LEU A CA 1
ATOM 825 C C . LEU A 1 99 ? 2.720 18.713 -7.288 1.00 77.69 99 LEU A C 1
ATOM 827 O O . LEU A 1 99 ? 1.513 18.512 -7.276 1.00 77.69 99 LEU A O 1
ATOM 831 N N . ASP A 1 100 ? 3.430 18.724 -8.412 1.00 79.88 100 ASP A N 1
ATOM 832 C CA . ASP A 1 100 ? 2.908 18.460 -9.758 1.00 79.88 100 ASP A CA 1
ATOM 833 C C . ASP A 1 100 ? 2.348 17.040 -9.924 1.00 79.88 100 ASP A C 1
ATOM 835 O O . ASP A 1 100 ? 1.556 16.794 -10.825 1.00 79.88 100 ASP A O 1
ATOM 839 N N . CYS A 1 101 ? 2.721 16.112 -9.041 1.00 72.62 101 CYS A N 1
ATOM 840 C CA . CYS A 1 101 ? 2.171 14.760 -9.005 1.00 72.62 101 CYS A CA 1
ATOM 841 C C . CYS A 1 101 ? 0.983 14.606 -8.031 1.00 72.62 101 CYS A C 1
ATOM 843 O O . CYS A 1 101 ? 0.449 13.506 -7.930 1.00 72.62 101 CYS A O 1
ATOM 845 N N . GLN A 1 102 ? 0.620 15.648 -7.266 1.00 64.81 102 GLN A N 1
ATOM 846 C CA . GLN A 1 102 ? -0.397 15.596 -6.196 1.00 64.81 102 GLN A CA 1
ATOM 847 C C . GLN A 1 102 ? -1.760 16.185 -6.600 1.00 64.81 102 GLN A C 1
ATOM 849 O O . GLN A 1 102 ? -2.733 15.992 -5.871 1.00 64.81 102 GLN A O 1
ATOM 854 N N . THR A 1 103 ? -1.818 16.928 -7.708 1.00 57.22 103 THR A N 1
ATOM 855 C CA . THR A 1 103 ? -3.021 17.592 -8.249 1.00 57.22 103 THR A CA 1
ATOM 856 C C . THR A 1 103 ? -3.567 16.852 -9.453 1.00 57.22 103 THR A C 1
ATOM 858 O O . THR A 1 103 ? -4.802 16.681 -9.520 1.00 57.22 103 THR A O 1
#

pLDDT: mean 82.51, std 7.1, range [57.22, 93.19]

Sequence (103 aa):
MLKRVFKWLGAIVAIVVIAAAVFLINLIWFRPWSLNLFYDKVFAEVLFDHPELLSMLSLVEQFGITSHNGKLDDESPAHQQREFDRWKRDLTQLRQYPLDCQT

Secondary structure (DSSP, 8-state):
-HHHHHHHHHHHHHHHHHHHHHHHHHHHHS--SSHHHHHHHHHHHHHHH-HHHHHHHTTTGGGT--TTTT------HHHHHHHHHHHHHHHHHHTTS-GGGT-

Radius of gyration: 19.08 Å; chains: 1; bounding box: 34×47×52 Å

Foldseek 3Di:
DVVVVVVVVVVVVVVVVVVVVVQVCCLAPHQHPAPVSLVVSVVVVVCVQALVNCLVVVPCVVVVDCPSVPDGHPPDPVVVVVVVVVVVVSVVSSVPDDPVRVD